Protein AF-A0A7K1FU34-F1 (afdb_monomer)

Structure (mmCIF, N/CA/C/O backbone):
data_AF-A0A7K1FU34-F1
#
_entry.id   AF-A0A7K1FU34-F1
#
loop_
_atom_site.group_PDB
_atom_site.id
_atom_site.type_symbol
_atom_site.label_atom_id
_atom_site.label_alt_id
_atom_site.label_comp_id
_atom_site.label_asym_id
_atom_site.label_entity_id
_atom_site.label_seq_id
_atom_site.pdbx_PDB_ins_code
_atom_site.Cartn_x
_atom_site.Cartn_y
_atom_site.Cartn_z
_atom_site.occupancy
_atom_site.B_iso_or_equiv
_atom_site.auth_seq_id
_atom_site.auth_comp_id
_atom_site.auth_asym_id
_atom_site.auth_atom_id
_atom_site.pdbx_PDB_model_num
ATOM 1 N N . MET A 1 1 ? -10.152 -0.892 23.452 1.00 61.06 1 MET A N 1
ATOM 2 C CA . MET A 1 1 ? -10.839 -1.879 22.595 1.00 61.06 1 MET A CA 1
ATOM 3 C C . MET A 1 1 ? -9.999 -2.053 21.343 1.00 61.06 1 MET A C 1
ATOM 5 O O . MET A 1 1 ? -9.656 -1.044 20.745 1.00 61.06 1 MET A O 1
ATOM 9 N N . ASP A 1 2 ? -9.605 -3.276 20.998 1.00 76.44 2 ASP A N 1
ATOM 10 C CA . ASP A 1 2 ? -8.727 -3.513 19.847 1.00 76.44 2 ASP A CA 1
ATOM 11 C C . ASP A 1 2 ? -9.551 -3.848 18.594 1.00 76.44 2 ASP A C 1
ATOM 13 O O . ASP A 1 2 ? -10.135 -4.927 18.489 1.00 76.44 2 ASP A O 1
ATOM 17 N N . LEU A 1 3 ? -9.621 -2.887 17.668 1.00 86.81 3 LEU A N 1
ATOM 18 C CA . LEU A 1 3 ? -10.327 -2.993 16.383 1.00 86.81 3 LEU A CA 1
ATOM 19 C C . LEU A 1 3 ? -9.517 -3.713 15.299 1.00 86.81 3 LEU A C 1
ATOM 21 O O . LEU A 1 3 ? -9.946 -3.767 14.145 1.00 86.81 3 LEU A O 1
ATOM 25 N N . PHE A 1 4 ? -8.357 -4.256 15.659 1.00 88.69 4 PHE A N 1
ATOM 26 C CA . PHE A 1 4 ? -7.430 -4.933 14.761 1.00 88.69 4 PHE A CA 1
ATOM 27 C C . PHE A 1 4 ? -7.083 -6.340 15.262 1.00 88.69 4 PHE A C 1
ATOM 29 O O . PHE A 1 4 ? -6.124 -6.929 14.789 1.00 88.69 4 PHE A O 1
ATOM 36 N N . LYS A 1 5 ? -7.900 -6.910 16.160 1.00 76.44 5 LYS A N 1
ATOM 37 C CA . LYS A 1 5 ? -7.664 -8.160 16.913 1.00 76.44 5 LYS A CA 1
ATOM 38 C C . LYS A 1 5 ? -7.179 -9.391 16.126 1.00 76.44 5 LYS A C 1
ATOM 40 O O . LYS A 1 5 ? -6.676 -10.322 16.742 1.00 76.44 5 LYS A O 1
ATOM 45 N N . ASN A 1 6 ? -7.347 -9.408 14.804 1.00 80.69 6 ASN A N 1
ATOM 46 C CA . ASN A 1 6 ? -6.986 -10.520 13.918 1.00 80.69 6 ASN A CA 1
ATOM 47 C C . ASN A 1 6 ? -5.933 -10.143 12.860 1.00 80.69 6 ASN A C 1
ATOM 49 O O . ASN A 1 6 ? -5.685 -10.928 11.952 1.00 80.69 6 ASN A O 1
ATOM 53 N N . VAL A 1 7 ? -5.379 -8.929 12.922 1.00 89.31 7 VAL A N 1
ATOM 54 C CA . VAL A 1 7 ? -4.397 -8.419 11.959 1.00 89.31 7 VAL A CA 1
ATOM 55 C C . VAL A 1 7 ? -3.317 -7.672 12.730 1.00 89.31 7 VAL A C 1
ATOM 57 O O . VAL A 1 7 ? -3.541 -6.572 13.240 1.00 89.31 7 VAL A O 1
ATOM 60 N N . SER A 1 8 ? -2.145 -8.289 12.821 1.00 91.38 8 SER A N 1
ATOM 61 C CA . SER A 1 8 ? -0.964 -7.697 13.441 1.00 91.38 8 SER A CA 1
ATOM 62 C C . SER A 1 8 ? -0.355 -6.599 12.563 1.00 91.38 8 SER A C 1
ATOM 64 O O . SER A 1 8 ? -0.657 -6.473 11.374 1.00 91.38 8 SER A O 1
ATOM 66 N N . VAL A 1 9 ? 0.535 -5.793 13.143 1.00 91.00 9 VAL A N 1
ATOM 67 C CA . VAL A 1 9 ? 1.320 -4.804 12.388 1.00 91.00 9 VAL A CA 1
ATOM 68 C C . VAL A 1 9 ? 2.226 -5.495 11.359 1.00 91.00 9 VAL A C 1
ATOM 70 O O . VAL A 1 9 ? 2.399 -5.002 10.244 1.00 91.00 9 VAL A O 1
ATOM 73 N N . GLU A 1 10 ? 2.743 -6.674 11.692 1.00 90.88 10 GLU A N 1
ATOM 74 C CA . GLU A 1 10 ? 3.518 -7.531 10.801 1.00 90.88 10 GLU A CA 1
ATOM 75 C C . GLU A 1 10 ? 2.696 -8.007 9.596 1.00 90.88 10 GLU A C 1
ATOM 77 O O . GLU A 1 10 ? 3.226 -8.044 8.483 1.00 90.88 10 GLU A O 1
ATOM 82 N N . ASP A 1 11 ? 1.403 -8.298 9.771 1.00 92.31 11 ASP A N 1
ATOM 83 C CA . ASP A 1 11 ? 0.507 -8.682 8.671 1.00 92.31 11 ASP A CA 1
ATOM 84 C C . ASP A 1 11 ? 0.279 -7.516 7.700 1.00 92.31 11 ASP A C 1
ATOM 86 O O . ASP A 1 11 ? 0.342 -7.694 6.480 1.00 92.31 11 ASP A O 1
ATOM 90 N N . PHE A 1 12 ? 0.077 -6.304 8.233 1.00 93.31 12 PHE A N 1
ATOM 91 C CA . PHE A 1 12 ? -0.007 -5.072 7.438 1.00 93.31 12 PHE A CA 1
ATOM 92 C C . PHE A 1 12 ? 1.274 -4.845 6.622 1.00 93.31 12 PHE A C 1
ATOM 94 O O . PHE A 1 12 ? 1.227 -4.645 5.405 1.00 93.31 12 PHE A O 1
ATOM 101 N N . ASN A 1 13 ? 2.438 -4.951 7.266 1.00 92.56 13 ASN A N 1
ATOM 102 C CA . ASN A 1 13 ? 3.726 -4.781 6.595 1.00 92.56 13 ASN A CA 1
ATOM 103 C C . ASN A 1 13 ? 3.977 -5.860 5.535 1.00 92.56 13 ASN A C 1
ATOM 105 O O . ASN A 1 13 ? 4.370 -5.531 4.416 1.00 92.56 13 ASN A O 1
ATOM 109 N N . SER A 1 14 ? 3.710 -7.128 5.850 1.00 92.56 14 SER A N 1
ATOM 110 C CA . SER A 1 14 ? 3.898 -8.248 4.921 1.00 92.56 14 SER A CA 1
ATOM 111 C C . SER A 1 14 ? 3.037 -8.078 3.675 1.00 92.56 14 SER A C 1
ATOM 113 O O . SER A 1 14 ? 3.538 -8.167 2.555 1.00 92.56 14 SER A O 1
ATOM 115 N N . ARG A 1 15 ? 1.755 -7.743 3.858 1.00 93.69 15 ARG A N 1
ATOM 116 C CA . ARG A 1 15 ? 0.831 -7.457 2.757 1.00 93.69 15 ARG A CA 1
ATOM 117 C C . ARG A 1 15 ? 1.327 -6.299 1.891 1.00 93.69 15 ARG A C 1
ATOM 119 O O . ARG A 1 15 ? 1.350 -6.428 0.669 1.00 93.69 15 ARG A O 1
ATOM 126 N N . PHE A 1 16 ? 1.738 -5.191 2.510 1.00 93.94 16 PHE A N 1
ATOM 127 C CA . PHE A 1 16 ? 2.258 -4.033 1.785 1.00 93.94 16 PHE A CA 1
ATOM 128 C C . PHE A 1 16 ? 3.498 -4.388 0.956 1.00 93.94 16 PHE A C 1
ATOM 130 O O . PHE A 1 16 ? 3.572 -4.009 -0.209 1.00 93.94 16 PHE A O 1
ATOM 137 N N . PHE A 1 17 ? 4.451 -5.136 1.518 1.00 93.25 17 PHE A N 1
ATOM 138 C CA . PHE A 1 17 ? 5.668 -5.510 0.797 1.00 93.25 17 PHE A CA 1
ATOM 139 C C . PHE A 1 17 ? 5.427 -6.536 -0.304 1.00 93.25 17 PHE A C 1
ATOM 141 O O . PHE A 1 17 ? 6.085 -6.449 -1.336 1.00 93.25 17 PHE A O 1
ATOM 148 N N . ILE A 1 18 ? 4.486 -7.465 -0.132 1.00 93.19 18 ILE A N 1
ATOM 149 C CA . ILE A 1 18 ? 4.062 -8.361 -1.215 1.00 93.19 18 ILE A CA 1
ATOM 150 C C . ILE A 1 18 ? 3.506 -7.541 -2.383 1.00 93.19 18 ILE A C 1
ATOM 152 O O . ILE A 1 18 ? 3.886 -7.772 -3.526 1.00 93.19 18 ILE A O 1
ATOM 156 N N . GLU A 1 19 ? 2.638 -6.566 -2.101 1.00 93.69 19 GLU A N 1
ATOM 157 C CA . GLU A 1 19 ? 2.047 -5.717 -3.139 1.00 93.69 19 GLU A CA 1
ATOM 158 C C . GLU A 1 19 ? 3.099 -4.837 -3.826 1.00 93.69 19 GLU A C 1
ATOM 160 O O . GLU A 1 19 ? 3.102 -4.736 -5.051 1.00 93.69 19 GLU A O 1
ATOM 165 N N . LEU A 1 20 ? 4.011 -4.254 -3.044 1.00 93.12 20 LEU A N 1
ATOM 166 C CA . LEU A 1 20 ? 5.088 -3.399 -3.539 1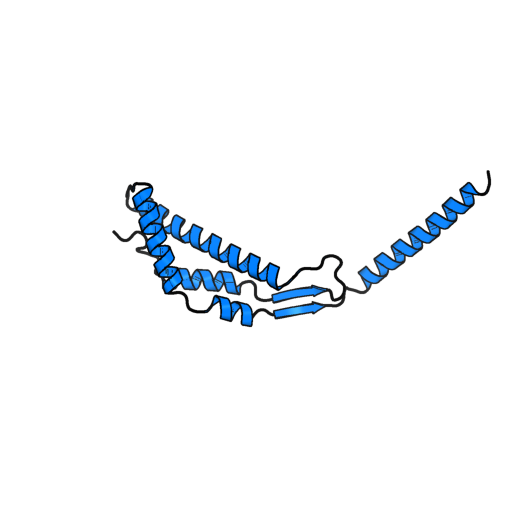.00 93.12 20 LEU A CA 1
ATOM 167 C C . LEU A 1 20 ? 6.078 -4.176 -4.423 1.00 93.12 20 LEU A C 1
ATOM 169 O O . LEU A 1 20 ? 6.456 -3.719 -5.492 1.00 93.12 20 LEU A O 1
ATOM 173 N N . ASN A 1 21 ? 6.476 -5.381 -4.011 1.00 91.12 21 ASN A N 1
ATOM 174 C CA . ASN A 1 21 ? 7.429 -6.204 -4.765 1.00 91.12 21 ASN A CA 1
ATOM 175 C C . ASN A 1 21 ? 6.771 -7.000 -5.906 1.00 91.12 21 ASN A C 1
ATOM 177 O O . ASN A 1 21 ? 7.455 -7.760 -6.586 1.00 91.12 21 ASN A O 1
ATOM 181 N N . ALA A 1 22 ? 5.466 -6.840 -6.144 1.00 90.62 22 ALA A N 1
ATOM 182 C CA . ALA A 1 22 ? 4.798 -7.468 -7.283 1.00 90.62 22 ALA A CA 1
ATOM 183 C C . ALA A 1 22 ? 5.192 -6.829 -8.627 1.00 90.62 22 ALA A C 1
ATOM 185 O O . ALA A 1 22 ? 4.957 -7.426 -9.676 1.00 90.62 22 ALA A O 1
ATOM 186 N N . VAL A 1 23 ? 5.760 -5.616 -8.606 1.00 87.25 23 VAL A N 1
ATOM 187 C CA . VAL A 1 23 ? 6.208 -4.891 -9.801 1.00 87.25 23 VAL A CA 1
ATOM 188 C C . VAL A 1 23 ? 7.609 -4.336 -9.567 1.00 87.25 23 VAL A C 1
ATOM 190 O O . VAL A 1 23 ? 7.767 -3.261 -8.997 1.00 87.25 23 VAL A O 1
ATOM 193 N N . THR A 1 24 ? 8.629 -5.063 -10.016 1.00 86.50 24 THR A N 1
ATOM 194 C CA . THR A 1 24 ? 10.049 -4.675 -9.888 1.00 86.50 24 THR A CA 1
ATOM 195 C C . THR A 1 24 ? 10.756 -4.517 -11.231 1.00 86.50 24 THR A C 1
ATOM 197 O O . THR A 1 24 ? 11.909 -4.104 -11.266 1.00 86.50 24 THR A O 1
ATOM 200 N N . GLU A 1 25 ? 10.093 -4.846 -12.337 1.00 85.94 25 GLU A N 1
ATOM 201 C CA . GLU A 1 25 ? 10.677 -4.819 -13.677 1.00 85.94 25 GLU A CA 1
ATOM 202 C C . GLU A 1 25 ? 9.874 -3.892 -14.587 1.00 85.94 25 GLU A C 1
ATOM 204 O O . GLU A 1 25 ? 8.653 -4.017 -14.699 1.00 85.94 25 GLU A O 1
ATOM 209 N N . PHE A 1 26 ? 10.572 -2.980 -15.257 1.00 83.00 26 PHE A N 1
ATOM 210 C CA . PHE A 1 26 ? 10.004 -2.044 -16.221 1.00 83.00 26 PHE A CA 1
ATOM 211 C C . PHE A 1 26 ? 10.731 -2.213 -17.552 1.00 83.00 26 PHE A C 1
ATOM 213 O O . PHE A 1 26 ? 11.958 -2.287 -17.590 1.00 83.00 26 PHE A O 1
ATOM 220 N N . VAL A 1 27 ? 9.990 -2.286 -18.657 1.00 80.50 27 VAL A N 1
ATOM 221 C CA . VAL A 1 27 ? 10.562 -2.511 -19.991 1.00 80.50 27 VAL A CA 1
ATOM 222 C C . VAL A 1 27 ? 10.194 -1.351 -20.903 1.00 80.50 27 VAL A C 1
ATOM 224 O O . VAL A 1 27 ? 9.012 -1.079 -21.090 1.00 80.50 27 VAL A O 1
ATOM 227 N N . GLN A 1 28 ? 11.193 -0.696 -21.495 1.00 76.50 28 GLN A N 1
ATOM 228 C CA . GLN A 1 28 ? 11.003 0.407 -22.439 1.00 76.50 28 GLN A CA 1
ATOM 229 C C . GLN A 1 28 ? 11.698 0.120 -23.773 1.00 76.50 28 GLN A C 1
ATOM 231 O O . GLN A 1 28 ? 12.758 -0.489 -23.813 1.00 76.50 28 GLN A O 1
ATOM 236 N N . TYR A 1 29 ? 11.144 0.593 -24.891 1.00 77.19 29 TYR A N 1
ATOM 237 C CA . TYR A 1 29 ? 11.865 0.544 -26.164 1.00 77.19 29 TYR A CA 1
ATOM 238 C C . TYR A 1 29 ? 12.985 1.598 -26.234 1.00 77.19 29 TYR A C 1
ATOM 240 O O . TYR A 1 29 ? 12.794 2.720 -25.779 1.00 77.19 29 TYR A O 1
ATOM 248 N N . ASN A 1 30 ? 14.116 1.300 -26.881 1.00 70.31 30 ASN A N 1
ATOM 249 C CA . ASN A 1 30 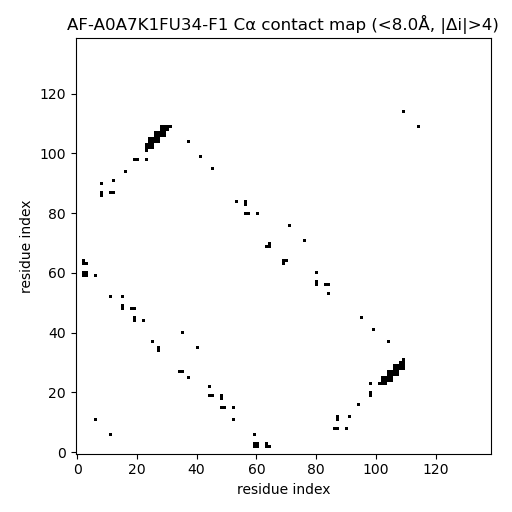? 15.213 2.261 -27.114 1.00 70.31 30 ASN A CA 1
ATOM 250 C C . ASN A 1 30 ? 14.790 3.486 -27.951 1.00 70.31 30 ASN A C 1
ATOM 252 O O . ASN A 1 30 ? 15.390 4.554 -27.871 1.00 70.31 30 ASN A O 1
ATOM 256 N N . SER A 1 31 ? 13.762 3.342 -28.790 1.00 72.62 31 SER A N 1
ATOM 257 C CA . SER A 1 31 ? 13.157 4.427 -29.575 1.00 72.62 31 SER A CA 1
ATOM 258 C C . SER A 1 31 ? 11.638 4.354 -29.441 1.00 72.62 31 SER A C 1
ATOM 260 O O . SER A 1 31 ? 10.952 3.934 -30.380 1.00 72.62 31 SER A O 1
ATOM 262 N N . PRO A 1 32 ? 11.107 4.676 -28.252 1.00 68.88 32 PRO A N 1
ATOM 263 C CA . PRO A 1 32 ? 9.711 4.446 -27.953 1.00 68.88 32 PRO A CA 1
ATOM 264 C C . PRO A 1 32 ? 8.843 5.461 -28.706 1.00 68.88 32 PRO A C 1
ATOM 266 O O . PRO A 1 32 ? 9.214 6.621 -28.880 1.00 68.88 32 PRO A O 1
ATOM 269 N N . SER A 1 33 ? 7.672 5.027 -29.174 1.00 68.75 33 SER A N 1
ATOM 270 C CA . SER A 1 33 ? 6.638 5.958 -29.647 1.00 68.75 33 SER A CA 1
ATOM 271 C C . SER A 1 33 ? 5.969 6.714 -28.500 1.00 68.75 33 SER A C 1
ATOM 273 O O . SER A 1 33 ? 5.410 7.778 -28.739 1.00 68.75 33 SER A O 1
ATOM 275 N N . ASP A 1 34 ? 6.028 6.147 -27.294 1.00 65.81 34 ASP A N 1
ATOM 276 C CA . ASP A 1 34 ? 5.521 6.717 -26.050 1.00 65.81 34 ASP A CA 1
ATOM 277 C C . ASP A 1 34 ? 6.576 6.499 -24.957 1.00 65.81 34 ASP A C 1
ATOM 279 O O . ASP A 1 34 ? 6.866 5.362 -24.581 1.00 65.81 34 ASP A O 1
ATOM 283 N N . PHE A 1 35 ? 7.251 7.575 -24.561 1.00 73.94 35 PHE A N 1
ATOM 284 C CA . PHE A 1 35 ? 8.317 7.539 -23.561 1.00 73.94 35 PHE A CA 1
ATOM 285 C C . PHE A 1 35 ? 7.689 7.548 -22.170 1.00 73.94 35 PHE A C 1
ATOM 287 O O . PHE A 1 35 ? 6.893 8.442 -21.884 1.00 73.94 35 PHE A O 1
ATOM 294 N N . PHE A 1 36 ? 8.082 6.620 -21.296 1.00 75.38 36 PHE A N 1
ATOM 295 C CA . PHE A 1 36 ? 7.752 6.715 -19.879 1.00 75.38 36 PHE A CA 1
ATOM 296 C C . PHE A 1 36 ? 9.011 6.987 -19.056 1.00 75.38 36 PHE A C 1
ATOM 298 O O . PHE A 1 36 ? 10.111 6.548 -19.386 1.00 75.38 36 PHE A O 1
ATOM 305 N N . ASP A 1 37 ? 8.842 7.745 -17.980 1.00 81.50 37 ASP A N 1
ATOM 306 C CA . ASP A 1 37 ? 9.880 7.943 -16.979 1.00 81.50 37 ASP A CA 1
ATOM 307 C C . ASP A 1 37 ? 9.743 6.830 -15.926 1.00 81.50 37 ASP A C 1
ATOM 309 O O . ASP A 1 37 ? 8.735 6.805 -15.210 1.00 81.50 37 ASP A O 1
ATOM 313 N N . PRO A 1 38 ? 10.702 5.887 -15.823 1.00 79.38 38 PRO A N 1
ATOM 314 C CA . PRO A 1 38 ? 10.639 4.826 -14.827 1.0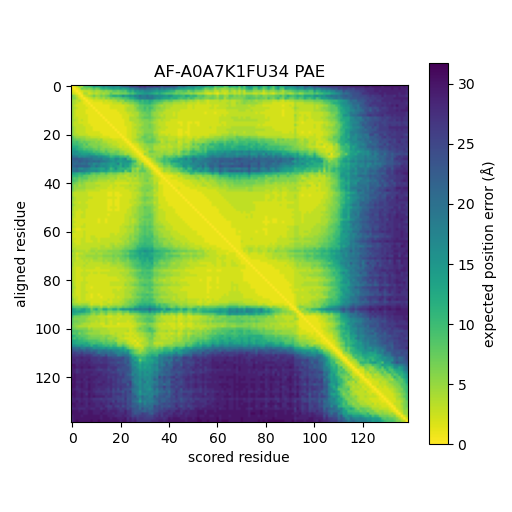0 79.38 38 PRO A CA 1
ATOM 315 C C . PRO A 1 38 ? 10.470 5.366 -13.407 1.00 79.38 38 PRO A C 1
ATOM 317 O O . PRO A 1 38 ? 9.744 4.751 -12.627 1.00 79.38 38 PRO A O 1
ATOM 320 N N . GLU A 1 39 ? 11.058 6.530 -13.096 1.00 82.94 39 GLU A N 1
ATOM 321 C CA . GLU A 1 39 ? 10.930 7.161 -11.781 1.00 82.94 39 GLU A CA 1
ATOM 322 C C . GLU A 1 39 ? 9.501 7.577 -11.467 1.00 82.94 39 GLU A C 1
ATOM 324 O O . GLU A 1 39 ? 8.987 7.351 -10.364 1.00 82.94 39 GLU A O 1
ATOM 329 N N . GLN A 1 40 ? 8.822 8.119 -12.472 1.00 87.19 40 GLN A N 1
ATOM 330 C CA . GLN A 1 40 ? 7.413 8.447 -12.371 1.00 87.19 40 GLN A CA 1
ATOM 331 C C . GLN A 1 40 ? 6.562 7.181 -12.207 1.00 87.19 40 GLN A C 1
ATOM 333 O O . GLN A 1 40 ? 5.671 7.153 -11.356 1.00 87.19 40 GLN A O 1
ATOM 338 N N . GLU A 1 41 ? 6.840 6.127 -12.974 1.00 86.94 41 GLU A N 1
ATOM 339 C CA . GLU A 1 41 ? 6.047 4.893 -12.959 1.00 86.94 41 GLU A CA 1
ATOM 340 C C . GLU A 1 41 ? 6.137 4.145 -11.626 1.00 86.94 41 GLU A C 1
ATOM 342 O O . GLU A 1 41 ? 5.106 3.818 -11.020 1.00 86.94 41 GLU A O 1
ATOM 347 N N . TYR A 1 42 ? 7.345 3.916 -11.100 1.00 87.00 42 TYR A N 1
ATOM 348 C CA . TYR A 1 42 ? 7.459 3.281 -9.789 1.00 87.00 42 TYR A CA 1
ATOM 349 C C . TYR A 1 42 ? 6.971 4.199 -8.664 1.00 87.00 42 TYR A C 1
ATOM 351 O O . TYR A 1 42 ? 6.410 3.716 -7.678 1.00 87.00 42 TYR A O 1
ATOM 359 N N . GLY A 1 43 ? 7.088 5.524 -8.819 1.00 88.75 43 GLY A N 1
ATOM 360 C CA . GLY A 1 43 ? 6.488 6.493 -7.904 1.00 88.75 43 GLY A CA 1
ATOM 361 C C . GLY A 1 43 ? 4.963 6.350 -7.836 1.00 88.75 43 GLY A C 1
ATOM 362 O O . GLY A 1 43 ? 4.382 6.270 -6.748 1.00 88.75 43 GLY A O 1
ATOM 363 N N . VAL A 1 44 ? 4.301 6.231 -8.991 1.00 91.06 44 VAL A N 1
ATOM 364 C CA . VAL A 1 44 ? 2.856 5.964 -9.089 1.00 91.06 44 VAL A CA 1
ATOM 365 C C . VAL A 1 44 ? 2.501 4.617 -8.453 1.00 91.06 44 VAL A C 1
ATOM 367 O O . VAL A 1 44 ? 1.507 4.524 -7.722 1.00 91.06 44 VAL A O 1
ATOM 370 N N . HIS A 1 45 ? 3.316 3.584 -8.676 1.00 92.69 45 HIS A N 1
ATOM 371 C CA . HIS A 1 45 ? 3.127 2.274 -8.058 1.00 92.69 45 HIS A CA 1
ATOM 372 C C . HIS A 1 45 ? 3.180 2.347 -6.522 1.00 92.69 45 HIS A C 1
ATOM 374 O O . HIS A 1 45 ? 2.238 1.902 -5.860 1.00 92.69 45 HIS A O 1
ATOM 380 N N . ILE A 1 46 ? 4.204 2.995 -5.953 1.00 91.94 46 ILE A N 1
ATOM 381 C CA . ILE A 1 46 ? 4.347 3.203 -4.501 1.00 91.94 46 ILE A CA 1
ATOM 382 C C . ILE A 1 46 ? 3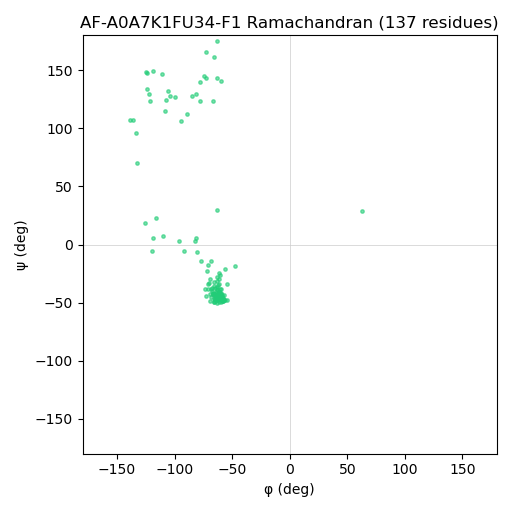.113 3.915 -3.932 1.00 91.94 46 ILE A C 1
ATOM 384 O O . ILE A 1 46 ? 2.528 3.462 -2.942 1.00 91.94 46 ILE A O 1
ATOM 388 N N . MET A 1 47 ? 2.670 5.000 -4.575 1.00 92.62 47 MET A N 1
ATOM 389 C CA . MET A 1 47 ? 1.488 5.760 -4.151 1.00 92.62 47 MET A CA 1
ATOM 390 C C . MET A 1 47 ? 0.213 4.907 -4.165 1.00 92.62 47 MET A C 1
ATOM 392 O O . MET A 1 47 ? -0.629 5.010 -3.264 1.00 92.62 47 MET A O 1
ATOM 396 N N . ARG A 1 48 ? 0.064 4.027 -5.162 1.00 94.81 48 ARG A N 1
ATOM 397 C CA . ARG A 1 48 ? -1.058 3.085 -5.243 1.00 94.81 48 ARG A CA 1
ATOM 398 C C . ARG A 1 48 ? -1.028 2.080 -4.091 1.00 94.81 48 ARG A C 1
ATOM 400 O O . ARG A 1 48 ? -2.054 1.914 -3.430 1.00 94.81 48 ARG A O 1
ATOM 407 N N . CYS A 1 49 ? 0.125 1.478 -3.804 1.00 94.31 49 CYS A N 1
ATOM 408 C CA . CYS A 1 49 ? 0.284 0.548 -2.682 1.00 94.31 49 CYS A CA 1
ATOM 409 C C . CYS A 1 49 ? -0.032 1.226 -1.341 1.00 94.31 49 CYS A C 1
ATOM 411 O O . CYS A 1 49 ? -0.753 0.674 -0.509 1.00 94.31 49 CYS A O 1
ATOM 413 N N . GLN A 1 50 ? 0.422 2.468 -1.141 1.00 92.19 50 GLN A N 1
ATOM 414 C CA . GLN A 1 50 ? 0.088 3.253 0.053 1.00 92.19 50 GLN A CA 1
ATOM 415 C C . GLN A 1 50 ? -1.423 3.503 0.174 1.00 92.19 50 GLN A C 1
ATOM 417 O O . GLN A 1 50 ? -1.999 3.332 1.250 1.00 92.19 50 GLN A O 1
ATOM 422 N N . LYS A 1 51 ? -2.098 3.870 -0.923 1.00 95.06 51 LYS A N 1
ATOM 423 C CA . LYS A 1 51 ? -3.556 4.065 -0.935 1.00 95.06 51 LYS A CA 1
ATOM 424 C C . LYS A 1 51 ? -4.310 2.774 -0.601 1.00 95.06 51 LYS A C 1
ATOM 426 O O . LYS A 1 51 ? -5.271 2.812 0.172 1.00 95.06 51 LYS A O 1
ATOM 431 N N . ASN A 1 52 ? -3.875 1.647 -1.157 1.00 95.38 52 ASN A N 1
ATOM 432 C CA . ASN A 1 52 ? -4.472 0.339 -0.901 1.00 95.38 52 ASN A CA 1
ATOM 433 C C . ASN A 1 52 ? -4.305 -0.087 0.558 1.00 95.38 52 ASN A C 1
ATOM 435 O O . ASN A 1 52 ? -5.243 -0.614 1.154 1.00 95.38 52 ASN A O 1
ATOM 439 N N . GLU A 1 53 ? -3.163 0.221 1.163 1.00 93.81 53 GLU A N 1
ATOM 440 C CA . GLU A 1 53 ? -2.920 -0.022 2.580 1.00 93.81 53 GLU A CA 1
ATOM 441 C C . GLU A 1 53 ? -3.854 0.790 3.487 1.00 93.81 53 GLU A C 1
ATOM 443 O O . GLU A 1 53 ? -4.504 0.238 4.374 1.00 93.81 53 GLU A O 1
ATOM 448 N N . LEU A 1 54 ? -4.025 2.088 3.218 1.00 94.50 54 LEU A N 1
ATOM 449 C CA . LEU A 1 54 ? -4.966 2.922 3.977 1.00 94.50 54 LEU A CA 1
ATOM 450 C C . LEU A 1 54 ? -6.407 2.403 3.877 1.00 94.50 54 LEU A C 1
ATOM 452 O O . LEU A 1 54 ? -7.158 2.437 4.855 1.00 94.50 54 LEU A O 1
ATOM 456 N N . ASN A 1 55 ? -6.806 1.916 2.702 1.00 95.75 55 ASN A N 1
ATOM 457 C CA . ASN A 1 55 ? -8.119 1.307 2.510 1.00 95.75 55 ASN A CA 1
ATOM 458 C C . ASN A 1 55 ? -8.260 -0.009 3.277 1.00 95.75 55 ASN A C 1
ATOM 460 O O . ASN A 1 55 ? -9.329 -0.271 3.834 1.00 95.75 55 ASN A O 1
ATOM 464 N N . PHE A 1 56 ? -7.196 -0.806 3.344 1.00 94.94 56 PHE A N 1
ATOM 465 C CA . PHE A 1 56 ? -7.186 -2.0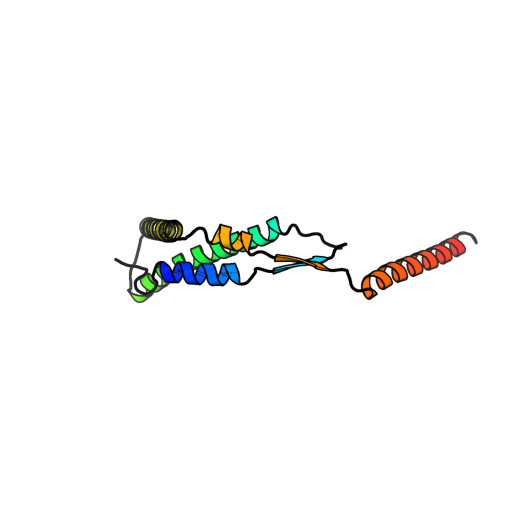48 4.101 1.00 94.94 56 PHE A CA 1
ATOM 466 C C . PHE A 1 56 ? -7.328 -1.789 5.605 1.00 94.94 56 PHE A C 1
ATOM 468 O O . PHE A 1 56 ? -8.236 -2.346 6.213 1.00 94.94 56 PHE A O 1
ATOM 475 N N . ILE A 1 57 ? -6.572 -0.845 6.179 1.00 94.88 57 ILE A N 1
ATOM 476 C CA . ILE A 1 57 ? -6.715 -0.439 7.593 1.00 94.88 57 ILE A CA 1
ATOM 477 C C . ILE A 1 57 ? -8.165 -0.032 7.903 1.00 94.88 57 ILE A C 1
ATOM 479 O O . ILE A 1 57 ? -8.757 -0.511 8.873 1.00 94.88 57 ILE A O 1
ATOM 483 N N . ARG A 1 58 ? -8.775 0.816 7.056 1.00 95.31 58 ARG A N 1
ATOM 484 C CA . ARG A 1 58 ? -10.185 1.221 7.224 1.00 95.31 58 ARG A CA 1
ATOM 485 C C . ARG A 1 58 ? -11.138 0.035 7.151 1.00 95.31 58 ARG A C 1
ATOM 487 O O . ARG A 1 58 ? -12.103 -0.010 7.909 1.00 95.31 58 ARG A O 1
ATOM 494 N N . SER A 1 59 ? -10.902 -0.886 6.223 1.00 94.31 59 SER A N 1
ATOM 495 C CA . SER A 1 59 ? -11.771 -2.043 6.003 1.00 94.31 59 SER A CA 1
ATOM 496 C C . SER A 1 59 ? -11.692 -3.019 7.172 1.00 94.31 59 SER A C 1
ATOM 498 O O . SER A 1 59 ? -12.734 -3.439 7.662 1.00 94.31 59 SER A O 1
ATOM 500 N N . THR A 1 60 ? -10.491 -3.291 7.687 1.00 94.56 60 THR A N 1
ATOM 501 C CA . THR A 1 60 ? -10.271 -4.115 8.885 1.00 94.56 60 THR A CA 1
ATOM 502 C C . THR A 1 60 ? -11.002 -3.537 10.090 1.00 94.56 60 THR A C 1
ATOM 504 O O . THR A 1 60 ? -11.743 -4.241 10.775 1.00 94.56 60 THR A O 1
ATOM 507 N N . MET A 1 61 ? -10.867 -2.228 10.307 1.00 94.44 61 MET A N 1
ATOM 508 C CA . MET A 1 61 ? -11.544 -1.541 11.400 1.00 94.44 61 MET A CA 1
ATOM 509 C C . MET A 1 61 ? -13.072 -1.615 11.265 1.00 94.44 61 MET A C 1
ATOM 511 O O . MET A 1 61 ? -13.751 -1.998 12.214 1.00 94.44 61 MET A O 1
ATOM 515 N N . LYS A 1 62 ? -13.623 -1.319 10.077 1.00 93.38 62 LYS A N 1
ATOM 516 C CA . LYS A 1 62 ? -15.070 -1.414 9.806 1.00 93.38 62 LYS A CA 1
ATOM 517 C C . LYS A 1 62 ? -15.605 -2.838 9.963 1.00 93.38 62 LYS A C 1
ATOM 519 O O . LYS A 1 62 ? -16.684 -3.016 10.520 1.00 93.38 62 LYS A O 1
ATOM 524 N N . ALA A 1 63 ? -14.861 -3.839 9.495 1.00 92.75 63 ALA A N 1
ATOM 525 C CA . ALA A 1 63 ? -15.242 -5.241 9.611 1.00 92.75 63 ALA A CA 1
ATOM 526 C C . ALA A 1 63 ? -15.327 -5.677 11.080 1.00 92.75 63 ALA A C 1
ATOM 528 O O . ALA A 1 63 ? -16.324 -6.276 11.476 1.00 92.75 63 ALA A O 1
ATOM 529 N N . ASN A 1 64 ? -14.341 -5.309 11.906 1.00 92.75 64 ASN A N 1
ATOM 530 C CA . ASN A 1 64 ? -14.368 -5.610 13.339 1.00 92.75 64 ASN A CA 1
ATOM 531 C C . ASN A 1 64 ? -15.458 -4.828 14.081 1.00 92.75 64 ASN A C 1
ATOM 533 O O . ASN A 1 64 ? -16.117 -5.387 14.956 1.00 92.75 64 ASN A O 1
ATOM 537 N N . MET A 1 65 ? -15.700 -3.564 13.717 1.00 93.38 65 MET A N 1
ATOM 538 C CA . MET A 1 65 ? -16.821 -2.802 14.274 1.00 93.38 65 MET A CA 1
ATOM 539 C C . MET A 1 65 ? -18.156 -3.503 14.014 1.00 93.38 65 MET A C 1
ATOM 541 O O . MET A 1 65 ? -18.934 -3.707 14.942 1.00 93.38 65 MET A O 1
ATOM 545 N N . TYR A 1 66 ? -18.387 -3.923 12.768 1.00 92.56 66 TYR A N 1
ATOM 546 C CA . TYR A 1 66 ? -19.595 -4.641 12.374 1.00 92.56 66 TYR A CA 1
ATOM 547 C C . TYR A 1 66 ? -19.722 -5.994 13.089 1.00 92.56 66 TYR A C 1
ATOM 549 O O . TYR A 1 66 ? -20.766 -6.287 13.665 1.00 92.56 66 TYR A O 1
ATOM 557 N N . ALA A 1 67 ? -18.650 -6.793 13.117 1.00 91.38 67 ALA A N 1
ATOM 558 C CA . ALA A 1 67 ? -18.650 -8.131 13.712 1.00 91.38 67 ALA A CA 1
ATOM 559 C C . ALA A 1 67 ? -18.923 -8.135 15.226 1.00 91.38 67 ALA A C 1
ATOM 561 O O . ALA A 1 67 ? -19.453 -9.109 15.755 1.00 91.38 67 ALA A O 1
ATOM 562 N N . HIS A 1 68 ? -18.570 -7.054 15.923 1.00 91.12 68 HIS A N 1
ATOM 563 C CA . HIS A 1 68 ? -18.724 -6.936 17.373 1.00 91.12 68 HIS A CA 1
ATOM 564 C C . HIS A 1 68 ? -19.813 -5.940 17.799 1.00 91.12 68 HIS A C 1
ATOM 566 O O . HIS A 1 68 ? -19.931 -5.652 18.988 1.00 91.12 68 HIS A O 1
ATOM 572 N N . GLY A 1 69 ? -20.602 -5.408 16.858 1.00 91.19 69 GLY A N 1
ATOM 573 C CA . GLY A 1 69 ? -21.683 -4.461 17.158 1.00 91.19 69 GLY A CA 1
ATOM 574 C C . GLY A 1 69 ? -21.200 -3.141 17.771 1.00 91.19 69 GLY A C 1
ATOM 575 O O . GLY A 1 69 ? -21.916 -2.515 18.549 1.00 91.19 69 GLY A O 1
ATOM 576 N N . ILE A 1 70 ? -19.976 -2.720 17.454 1.00 92.69 70 ILE A N 1
ATOM 577 C CA . ILE A 1 70 ? -19.369 -1.500 17.991 1.00 92.69 70 ILE A CA 1
ATOM 578 C C . ILE A 1 70 ? -19.818 -0.311 17.144 1.00 92.69 70 ILE A C 1
ATOM 580 O O . ILE A 1 70 ? -19.609 -0.281 15.931 1.00 92.69 70 ILE A O 1
ATOM 584 N N . THR A 1 71 ? -20.341 0.716 17.807 1.00 92.94 71 THR A N 1
ATOM 585 C CA . THR A 1 71 ? -20.595 2.026 17.199 1.00 92.94 71 THR A CA 1
ATOM 586 C C . THR A 1 71 ? -19.554 3.029 17.686 1.00 92.94 71 THR A C 1
ATOM 588 O O . THR A 1 71 ? -19.292 3.104 18.882 1.00 92.94 71 THR A O 1
ATOM 591 N N . LEU A 1 72 ? -18.965 3.786 16.761 1.00 92.81 72 LEU A N 1
ATOM 592 C CA . LEU A 1 72 ? -18.034 4.876 17.054 1.00 92.81 72 LEU A CA 1
ATOM 593 C C . LEU A 1 72 ? -18.535 6.155 16.397 1.00 92.81 72 LEU A C 1
ATOM 595 O O . LEU A 1 72 ? -19.115 6.116 15.308 1.00 92.81 72 LEU A O 1
ATOM 599 N N . THR A 1 73 ? -18.252 7.287 17.026 1.00 95.19 73 THR A N 1
ATOM 600 C CA . THR A 1 73 ? -18.340 8.589 16.368 1.00 95.19 73 THR A CA 1
ATOM 601 C C . THR A 1 73 ? -17.298 8.700 15.250 1.00 95.19 73 THR A C 1
ATOM 603 O O . THR A 1 73 ? -16.300 7.972 15.204 1.00 95.19 73 THR A O 1
ATOM 606 N N . GLN A 1 74 ? -17.504 9.643 14.329 1.00 93.69 74 GLN A N 1
ATOM 607 C CA . GLN A 1 74 ? -16.551 9.896 13.245 1.00 93.69 74 GLN A CA 1
ATOM 608 C C . GLN A 1 74 ? -15.173 10.339 13.770 1.00 93.69 74 GLN A C 1
ATOM 610 O O . GLN A 1 74 ? -14.144 10.007 13.175 1.00 93.69 74 GLN A O 1
ATOM 615 N N . GLU A 1 75 ? -15.146 11.074 14.881 1.00 96.06 75 GLU A N 1
ATOM 616 C CA . GLU A 1 75 ? -13.921 11.557 15.523 1.00 96.06 75 GLU A CA 1
ATOM 617 C C . GLU A 1 75 ? -13.126 10.404 16.141 1.00 96.06 75 GLU A C 1
ATOM 619 O O . GLU A 1 75 ? -11.945 10.248 15.830 1.00 96.06 75 GLU A O 1
ATOM 624 N N . GLU A 1 76 ? -13.780 9.527 16.912 1.00 94.88 76 GLU A N 1
ATOM 625 C CA . GLU A 1 76 ? -13.156 8.313 17.459 1.00 94.88 76 GLU A CA 1
ATOM 626 C C . GLU A 1 76 ? -12.647 7.399 16.346 1.00 94.88 76 GLU A C 1
ATOM 628 O O . GLU A 1 76 ? -11.528 6.884 16.421 1.00 94.88 76 GLU A O 1
ATOM 633 N N . PHE A 1 77 ? -13.442 7.234 15.280 1.00 94.75 77 PHE A N 1
ATOM 634 C CA . PHE A 1 77 ? -13.028 6.435 14.136 1.00 94.75 77 PHE A CA 1
ATOM 635 C C . PHE A 1 77 ? -11.727 6.983 13.537 1.00 94.75 77 PHE A C 1
ATOM 637 O O . PHE A 1 77 ? -10.769 6.251 13.282 1.00 94.75 77 PHE A O 1
ATOM 644 N N . THR A 1 78 ? -11.687 8.298 13.328 1.00 95.25 78 THR A N 1
ATOM 645 C CA . THR A 1 78 ? -10.542 8.975 12.720 1.00 95.25 78 THR A CA 1
ATOM 646 C C . THR A 1 78 ? -9.312 8.904 13.622 1.00 95.25 78 THR A C 1
ATOM 648 O O . THR A 1 78 ? -8.224 8.623 13.125 1.00 95.25 78 THR A O 1
ATOM 651 N N . ALA A 1 79 ? -9.475 9.087 14.934 1.00 95.56 79 ALA A N 1
ATOM 652 C CA . ALA A 1 79 ? -8.384 9.011 15.901 1.00 95.56 79 ALA A CA 1
ATOM 653 C C . ALA A 1 79 ? -7.742 7.615 15.939 1.00 95.56 79 ALA A C 1
ATOM 655 O O . ALA A 1 79 ? -6.520 7.492 15.842 1.00 95.56 79 ALA A O 1
ATOM 656 N N . ILE A 1 80 ? -8.555 6.555 16.003 1.00 94.56 80 ILE A N 1
ATOM 657 C CA . ILE A 1 80 ? -8.052 5.173 16.021 1.00 94.56 80 ILE A CA 1
ATOM 658 C C . ILE A 1 80 ? -7.388 4.820 14.687 1.00 94.56 80 ILE A C 1
ATOM 660 O O . ILE A 1 80 ? -6.309 4.225 14.669 1.00 94.56 80 ILE A O 1
ATOM 664 N N . PHE A 1 81 ? -7.998 5.223 13.569 1.00 95.19 81 PHE A N 1
ATOM 665 C CA . PHE A 1 81 ? -7.422 5.032 12.242 1.00 95.19 81 PHE A CA 1
ATOM 666 C C . PHE A 1 81 ? -6.046 5.701 12.111 1.00 95.19 81 PHE A C 1
ATOM 668 O O . PHE A 1 81 ? -5.102 5.055 11.654 1.00 95.19 81 PHE A O 1
ATOM 675 N N . GLN A 1 82 ? -5.914 6.971 12.514 1.00 95.31 82 GLN A N 1
ATOM 676 C CA . GLN A 1 82 ? -4.638 7.690 12.436 1.00 95.31 82 GLN A CA 1
ATOM 677 C C . GLN A 1 82 ? -3.588 7.065 13.352 1.00 95.31 82 GLN A C 1
ATOM 679 O O . GLN A 1 82 ? -2.474 6.814 12.904 1.00 95.31 82 GLN A O 1
ATOM 684 N N . SER A 1 83 ? -3.964 6.719 14.586 1.00 94.31 83 SER A N 1
ATOM 685 C CA . SER A 1 83 ? -3.058 6.066 15.532 1.00 94.31 83 SER A CA 1
ATOM 686 C C . SER A 1 83 ? -2.494 4.755 14.973 1.00 94.31 83 SER A C 1
ATOM 688 O O . SER A 1 83 ? -1.276 4.560 14.966 1.00 94.31 83 SER A O 1
ATOM 690 N N . LYS A 1 84 ? -3.351 3.889 14.410 1.00 93.50 84 LYS A N 1
ATOM 691 C CA . LYS A 1 84 ? -2.901 2.628 13.806 1.00 93.50 84 LYS A CA 1
ATOM 692 C C . LYS A 1 84 ? -2.063 2.855 12.547 1.00 93.50 84 LYS A C 1
ATOM 694 O O . LYS A 1 84 ? -1.060 2.176 12.346 1.00 93.50 84 LYS A O 1
ATOM 699 N N . ARG A 1 85 ? -2.435 3.822 11.704 1.00 93.56 85 ARG A N 1
ATOM 700 C CA . ARG A 1 85 ? -1.645 4.204 10.525 1.00 93.56 85 ARG A CA 1
ATOM 701 C C . ARG A 1 85 ? -0.232 4.629 10.927 1.00 93.56 85 ARG A C 1
ATOM 703 O O . ARG A 1 85 ? 0.729 4.185 10.310 1.00 93.56 85 ARG A O 1
ATOM 710 N N . GLU A 1 86 ? -0.098 5.480 11.938 1.00 93.31 86 GLU A N 1
ATOM 711 C CA . GLU A 1 86 ? 1.199 5.951 12.431 1.00 93.31 86 GLU A CA 1
ATOM 712 C C . GLU A 1 86 ? 2.027 4.833 13.061 1.00 93.31 86 GLU A C 1
ATOM 714 O O . GLU A 1 86 ? 3.247 4.826 12.933 1.00 93.31 86 GLU A O 1
ATOM 719 N N . GLU A 1 87 ? 1.387 3.891 13.750 1.00 93.06 87 GLU A N 1
ATOM 720 C CA . GLU A 1 87 ? 2.037 2.685 14.268 1.00 93.06 87 GLU A CA 1
ATOM 721 C C . GLU A 1 87 ? 2.607 1.824 13.132 1.00 93.06 87 GLU A C 1
ATOM 723 O O . GLU A 1 87 ? 3.792 1.497 13.154 1.00 93.06 87 GLU A O 1
ATOM 728 N N . ILE A 1 88 ? 1.808 1.546 12.094 1.00 91.06 88 ILE A N 1
ATOM 729 C CA . ILE A 1 88 ? 2.249 0.781 10.918 1.00 91.06 88 ILE A CA 1
ATOM 730 C C . ILE A 1 88 ? 3.395 1.506 10.206 1.00 91.06 88 ILE A C 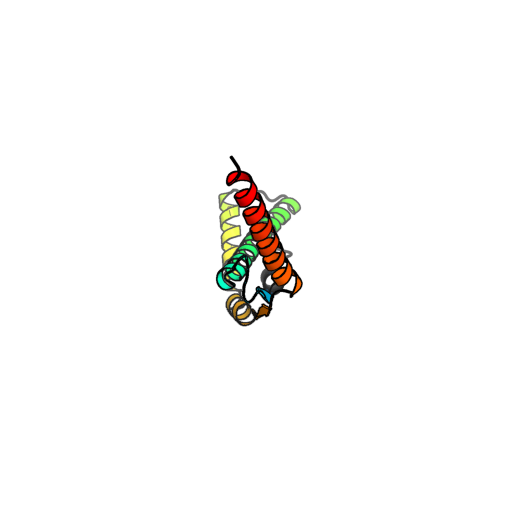1
ATOM 732 O O . ILE A 1 88 ? 4.423 0.896 9.926 1.00 91.06 88 ILE A O 1
ATOM 736 N N . ILE A 1 89 ? 3.268 2.815 9.962 1.00 88.81 89 IL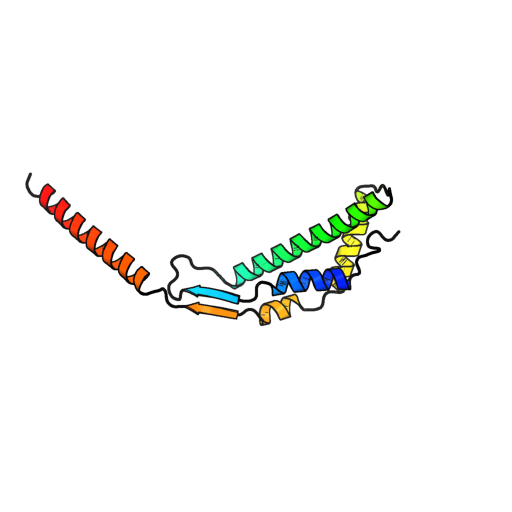E A N 1
ATOM 737 C CA . ILE A 1 89 ? 4.322 3.606 9.309 1.00 88.81 89 ILE A CA 1
ATOM 738 C C . ILE A 1 89 ? 5.620 3.575 10.125 1.00 88.81 89 ILE A C 1
ATOM 740 O O . ILE A 1 89 ? 6.678 3.352 9.547 1.00 88.81 89 ILE A O 1
ATOM 744 N N . ARG A 1 90 ? 5.556 3.745 11.453 1.00 90.00 90 ARG A N 1
ATOM 745 C CA . ARG A 1 90 ? 6.745 3.692 12.325 1.00 90.00 90 ARG A CA 1
ATOM 746 C C . ARG A 1 90 ? 7.398 2.314 12.367 1.00 90.00 90 ARG A C 1
ATOM 748 O O . ARG A 1 90 ? 8.607 2.229 12.538 1.00 90.00 90 ARG A O 1
ATOM 755 N N . SER A 1 91 ? 6.606 1.254 12.243 1.00 88.12 91 SER A N 1
ATOM 756 C CA . SER A 1 91 ? 7.108 -0.124 12.232 1.00 88.12 91 SER A CA 1
ATOM 757 C C . SER A 1 91 ? 7.737 -0.535 10.901 1.00 88.12 91 SER A C 1
ATOM 759 O O . SER A 1 91 ? 8.375 -1.584 10.819 1.00 88.12 91 SER A O 1
ATOM 761 N N . ARG A 1 92 ? 7.518 0.247 9.838 1.00 83.06 92 ARG A N 1
ATOM 762 C CA . ARG A 1 92 ? 7.934 -0.137 8.499 1.00 83.06 92 ARG A CA 1
ATOM 763 C C . ARG A 1 92 ? 9.444 0.103 8.352 1.00 83.06 92 ARG A C 1
ATOM 765 O O . ARG A 1 92 ? 9.890 1.232 8.551 1.00 83.06 92 ARG A O 1
ATOM 772 N N . PRO A 1 93 ? 10.240 -0.919 7.990 1.00 69.12 93 PRO A N 1
ATOM 773 C CA . PRO A 1 93 ? 11.650 -0.721 7.659 1.00 69.12 93 PRO A CA 1
ATOM 774 C C . PRO A 1 93 ? 11.790 0.176 6.417 1.00 69.12 93 PRO A C 1
ATOM 776 O O . PRO A 1 93 ? 10.796 0.473 5.749 1.00 69.12 93 PRO A O 1
ATOM 779 N N . SER A 1 94 ? 13.025 0.532 6.042 1.00 79.44 94 SER A N 1
ATOM 780 C CA . SER A 1 94 ? 13.377 1.237 4.791 1.00 79.44 94 SER A CA 1
ATOM 781 C C . SER A 1 94 ? 13.059 0.441 3.508 1.00 79.44 94 SER A C 1
ATOM 783 O O . SER A 1 94 ? 13.718 0.570 2.483 1.00 79.44 94 SER A O 1
ATOM 785 N N . GLY A 1 95 ? 12.039 -0.417 3.530 1.00 81.44 95 GLY A N 1
ATOM 786 C CA . GLY A 1 95 ? 11.688 -1.320 2.445 1.00 81.44 95 GLY A CA 1
ATOM 787 C C . GLY A 1 95 ? 11.147 -0.626 1.192 1.00 81.44 95 GLY A C 1
ATOM 788 O O . GLY A 1 95 ? 11.092 -1.270 0.154 1.00 81.44 95 GLY A O 1
ATOM 789 N N . ILE A 1 96 ? 10.771 0.660 1.257 1.00 85.25 96 ILE A N 1
ATOM 790 C CA . ILE A 1 96 ? 10.516 1.459 0.043 1.00 85.25 96 ILE A CA 1
ATOM 791 C C . ILE A 1 96 ? 11.842 1.779 -0.653 1.00 85.25 96 ILE A C 1
ATOM 793 O O . ILE A 1 96 ? 11.942 1.583 -1.858 1.00 85.25 96 ILE A O 1
ATOM 797 N N . ASP A 1 97 ? 12.869 2.186 0.094 1.00 86.31 97 ASP A N 1
ATOM 798 C CA . ASP A 1 97 ? 14.198 2.455 -0.467 1.00 86.31 97 ASP A CA 1
ATOM 799 C C . ASP A 1 97 ? 14.804 1.166 -1.041 1.00 86.31 97 ASP A C 1
ATOM 801 O O . ASP A 1 97 ? 15.242 1.137 -2.186 1.00 86.31 97 ASP A O 1
ATOM 805 N N . GLN A 1 98 ? 14.704 0.054 -0.303 1.00 87.50 98 GLN A N 1
ATOM 806 C CA . GLN A 1 98 ? 15.144 -1.263 -0.785 1.00 87.50 98 GLN A CA 1
ATOM 807 C C . GLN A 1 98 ? 14.350 -1.752 -2.002 1.00 87.50 98 GLN A C 1
ATOM 809 O O . GLN A 1 98 ? 14.874 -2.509 -2.815 1.00 87.50 98 GLN A O 1
ATOM 814 N N . TYR A 1 99 ? 13.073 -1.380 -2.109 1.00 89.31 99 TYR A N 1
ATOM 815 C CA . TYR A 1 99 ? 12.280 -1.655 -3.300 1.00 89.31 99 TYR A CA 1
ATOM 816 C C . TYR A 1 99 ? 12.833 -0.876 -4.491 1.00 89.31 99 TYR A C 1
ATOM 818 O O . TYR A 1 99 ? 13.101 -1.495 -5.514 1.00 89.31 99 TYR A O 1
ATOM 826 N N . ILE A 1 100 ? 13.074 0.431 -4.333 1.00 86.94 100 ILE A N 1
ATOM 827 C CA . ILE A 1 100 ? 13.639 1.295 -5.380 1.00 86.94 100 ILE A CA 1
ATOM 828 C C . ILE A 1 100 ? 14.989 0.749 -5.864 1.00 86.94 100 ILE A C 1
ATOM 830 O O . ILE A 1 100 ? 15.207 0.644 -7.066 1.00 86.94 100 ILE A O 1
ATOM 834 N N . GLU A 1 101 ? 15.859 0.307 -4.952 1.00 87.44 101 GLU A N 1
ATOM 835 C CA . GLU A 1 101 ? 17.154 -0.308 -5.288 1.00 87.44 101 GLU A CA 1
ATOM 836 C C . GLU A 1 101 ? 17.039 -1.604 -6.111 1.00 87.44 101 GLU A C 1
ATOM 838 O O . GLU A 1 101 ? 17.977 -1.975 -6.815 1.00 87.44 101 GLU A O 1
ATOM 843 N N . ARG A 1 102 ? 15.910 -2.316 -6.022 1.00 88.25 102 ARG A N 1
ATOM 844 C CA . ARG A 1 102 ? 15.662 -3.569 -6.756 1.00 88.25 102 ARG A CA 1
ATOM 845 C C . ARG A 1 102 ? 14.969 -3.359 -8.095 1.00 88.25 102 ARG A C 1
ATOM 847 O O . ARG A 1 102 ? 14.775 -4.337 -8.818 1.00 88.25 102 ARG A O 1
ATOM 854 N N . ILE A 1 103 ? 14.566 -2.132 -8.414 1.00 89.62 103 ILE A N 1
ATOM 855 C CA . ILE A 1 103 ? 13.896 -1.840 -9.675 1.00 89.62 103 ILE A CA 1
ATOM 856 C C . ILE A 1 103 ? 14.875 -2.057 -10.821 1.00 89.62 103 ILE A C 1
ATOM 858 O O . ILE A 1 103 ? 15.940 -1.447 -10.881 1.00 89.62 103 ILE A O 1
ATOM 862 N N . ASN A 1 104 ? 14.484 -2.915 -11.755 1.00 88.19 104 ASN A N 1
ATOM 863 C CA . ASN A 1 104 ? 15.231 -3.163 -12.972 1.00 88.19 104 ASN A CA 1
ATOM 864 C C . ASN A 1 104 ? 14.504 -2.542 -14.167 1.00 88.19 104 ASN A C 1
ATOM 866 O O . ASN A 1 104 ? 13.345 -2.864 -14.435 1.00 88.19 104 ASN A O 1
ATOM 870 N N . VAL A 1 105 ? 15.199 -1.680 -14.907 1.00 83.69 105 VAL A N 1
ATOM 871 C CA . VAL A 1 105 ? 14.688 -1.075 -16.141 1.00 83.69 105 VAL A CA 1
ATOM 872 C C . VAL A 1 105 ? 15.433 -1.680 -17.322 1.00 83.69 105 VAL A C 1
ATOM 874 O O . VAL A 1 105 ? 16.639 -1.497 -17.474 1.00 83.69 105 VAL A O 1
ATOM 877 N N . THR A 1 106 ? 14.713 -2.407 -18.170 1.00 84.25 106 THR A N 1
ATOM 878 C CA . THR A 1 106 ? 15.277 -3.046 -19.362 1.00 84.25 106 THR A CA 1
ATOM 879 C C . THR A 1 106 ? 14.886 -2.270 -20.610 1.00 84.25 106 THR A C 1
ATOM 881 O O . THR A 1 106 ? 13.702 -2.044 -20.860 1.00 84.25 106 THR A O 1
ATOM 884 N N . TYR A 1 107 ? 15.875 -1.911 -21.428 1.00 79.69 107 TYR A N 1
ATOM 885 C CA . TYR A 1 107 ? 15.636 -1.275 -22.718 1.00 79.69 107 TYR A CA 1
ATOM 886 C C . TYR A 1 107 ? 15.734 -2.285 -23.865 1.00 79.69 107 TYR A C 1
ATOM 888 O O . TYR A 1 107 ? 16.729 -3.000 -23.979 1.00 79.69 107 TYR A O 1
ATOM 896 N N . ILE A 1 108 ? 14.704 -2.355 -24.709 1.00 81.12 108 ILE A N 1
ATOM 897 C CA . ILE A 1 108 ? 14.608 -3.303 -25.829 1.00 81.12 108 ILE A CA 1
ATOM 898 C C . ILE A 1 108 ? 14.525 -2.583 -27.179 1.00 81.12 108 ILE A C 1
ATOM 900 O O . ILE A 1 108 ? 13.979 -1.488 -27.290 1.00 81.12 108 ILE A O 1
ATOM 904 N N . ASP A 1 109 ? 15.043 -3.194 -28.241 1.00 78.31 109 ASP A N 1
ATOM 905 C CA . ASP A 1 109 ? 14.843 -2.666 -29.591 1.00 78.31 109 ASP A CA 1
ATOM 906 C C . ASP A 1 109 ? 13.441 -3.020 -30.109 1.00 78.31 109 ASP A C 1
ATOM 908 O O . ASP A 1 109 ? 12.965 -4.138 -29.884 1.00 78.31 109 ASP A O 1
ATOM 912 N N . PRO A 1 110 ? 12.756 -2.098 -30.812 1.00 67.31 110 PRO A N 1
ATOM 913 C CA . PRO A 1 110 ? 11.465 -2.404 -31.406 1.00 67.31 110 PRO A CA 1
ATOM 914 C C . PRO A 1 110 ? 11.611 -3.508 -32.465 1.00 67.31 110 PRO A C 1
ATOM 916 O O . PRO A 1 110 ? 12.601 -3.536 -33.210 1.00 67.31 110 PRO A O 1
ATOM 919 N N . PRO A 1 111 ? 10.631 -4.420 -32.584 1.00 66.12 111 PRO A N 1
ATOM 920 C CA . PRO A 1 111 ? 10.690 -5.490 -33.568 1.00 66.12 111 PRO A CA 1
ATOM 921 C C . PRO A 1 111 ? 10.782 -4.919 -34.993 1.00 66.12 111 PRO A C 1
ATOM 923 O O . PRO A 1 111 ? 10.113 -3.948 -35.351 1.00 66.12 111 PRO A O 1
ATOM 926 N N . ALA A 1 112 ? 11.589 -5.553 -35.852 1.00 61.53 112 ALA A N 1
ATOM 927 C CA . ALA A 1 112 ? 11.860 -5.080 -37.217 1.00 61.53 112 ALA A CA 1
ATOM 928 C C . ALA A 1 112 ? 10.593 -4.880 -38.084 1.00 61.53 112 ALA A C 1
ATOM 930 O O . ALA A 1 112 ? 10.621 -4.133 -39.069 1.00 61.53 112 ALA A O 1
ATOM 931 N N . SER A 1 113 ? 9.479 -5.531 -37.728 1.00 57.84 113 SER A N 1
ATOM 932 C CA . SER A 1 113 ? 8.160 -5.361 -38.346 1.00 57.84 113 SER A CA 1
ATOM 933 C C . SER A 1 113 ? 7.591 -3.951 -38.171 1.00 57.84 113 SER A C 1
ATOM 935 O O . SER A 1 113 ? 7.028 -3.424 -39.130 1.00 57.84 113 SER A O 1
ATOM 937 N N . GLU A 1 114 ? 7.784 -3.309 -37.017 1.00 53.69 1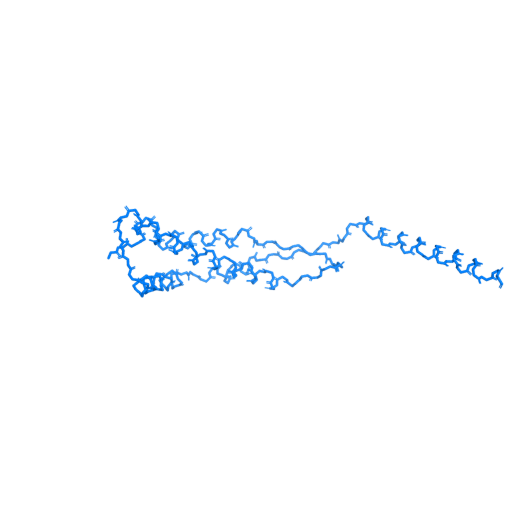14 GLU A N 1
ATOM 938 C CA . GLU A 1 114 ? 7.299 -1.946 -36.750 1.00 53.69 114 GLU A CA 1
ATOM 939 C C . GLU A 1 114 ? 8.128 -0.894 -37.500 1.00 53.69 114 GLU A C 1
ATOM 941 O O . GLU A 1 114 ? 7.576 0.034 -38.102 1.00 53.69 114 GLU A O 1
ATOM 946 N N . CYS A 1 115 ? 9.449 -1.100 -37.584 1.00 54.22 115 CYS A N 1
ATOM 947 C CA . CYS A 1 115 ? 10.334 -0.311 -38.448 1.00 54.22 115 CYS A CA 1
ATOM 948 C C . CYS A 1 115 ? 9.930 -0.426 -39.928 1.00 54.22 115 CYS A C 1
ATOM 950 O O . CYS A 1 115 ? 9.851 0.584 -40.635 1.00 54.22 115 CYS A O 1
ATOM 952 N N . ARG A 1 116 ? 9.607 -1.641 -40.405 1.00 51.12 116 ARG A N 1
ATOM 953 C CA . ARG A 1 116 ? 9.102 -1.857 -41.772 1.00 51.12 116 ARG A CA 1
ATOM 954 C C . ARG A 1 116 ? 7.744 -1.211 -41.996 1.00 51.12 116 ARG A C 1
ATOM 956 O O . ARG A 1 116 ? 7.557 -0.616 -43.049 1.00 51.12 116 ARG A O 1
ATOM 963 N N . GLN A 1 117 ? 6.805 -1.303 -41.058 1.00 56.56 117 GLN A N 1
ATOM 964 C CA . GLN A 1 117 ? 5.463 -0.742 -41.231 1.00 56.56 117 GLN A CA 1
ATOM 965 C C . GLN A 1 117 ? 5.490 0.781 -41.375 1.00 56.56 117 GLN A C 1
ATOM 967 O O . GLN A 1 117 ? 4.867 1.303 -42.300 1.00 56.56 117 GLN A O 1
ATOM 972 N N . LYS A 1 118 ? 6.267 1.489 -40.539 1.00 57.47 118 LYS A N 1
ATOM 973 C CA . LYS A 1 118 ? 6.469 2.940 -40.690 1.00 57.47 118 LYS A CA 1
ATOM 974 C C . LYS A 1 118 ? 7.074 3.276 -42.051 1.00 57.47 118 LYS A C 1
ATOM 976 O O . LYS A 1 118 ? 6.563 4.153 -42.742 1.00 57.47 118 LYS A O 1
ATOM 981 N N . TYR A 1 119 ? 8.110 2.548 -42.471 1.00 57.75 119 TYR A N 1
ATOM 982 C CA . TYR A 1 119 ? 8.779 2.798 -43.749 1.00 57.75 119 TYR A CA 1
ATOM 983 C C . TYR A 1 119 ? 7.870 2.508 -44.955 1.00 57.75 119 TYR A C 1
ATOM 985 O O . TYR A 1 119 ? 7.805 3.299 -45.894 1.00 57.75 119 TYR A O 1
ATOM 993 N N . VAL A 1 120 ? 7.115 1.406 -44.910 1.00 59.97 120 VAL A N 1
ATOM 994 C CA . VAL A 1 120 ? 6.150 1.015 -45.945 1.00 59.97 120 VAL A CA 1
ATOM 995 C C . VAL A 1 120 ? 5.017 2.032 -46.021 1.00 59.97 120 VAL A C 1
ATOM 997 O O . VAL A 1 120 ? 4.743 2.518 -47.116 1.00 59.97 120 VAL A O 1
ATOM 1000 N N . MET A 1 121 ? 4.408 2.426 -44.898 1.00 59.97 121 MET A N 1
ATOM 1001 C CA . MET A 1 121 ? 3.379 3.471 -44.904 1.00 59.97 121 MET A CA 1
ATOM 1002 C C . MET A 1 121 ? 3.925 4.774 -45.488 1.00 59.97 121 MET A C 1
ATOM 1004 O O . MET A 1 121 ? 3.303 5.341 -46.383 1.00 59.97 121 MET A O 1
ATOM 1008 N N . HIS A 1 122 ? 5.121 5.205 -45.083 1.00 60.94 122 HIS A N 1
ATOM 1009 C CA . HIS A 1 122 ? 5.729 6.426 -45.608 1.00 60.94 122 HIS A CA 1
ATOM 1010 C C . HIS A 1 122 ? 5.975 6.361 -47.128 1.00 60.94 122 HIS A C 1
ATOM 1012 O O . HIS A 1 122 ? 5.697 7.326 -47.843 1.00 60.94 122 HIS A O 1
ATOM 1018 N N . LEU A 1 123 ? 6.429 5.213 -47.644 1.00 61.94 123 LEU A N 1
ATOM 1019 C CA . LEU A 1 123 ? 6.603 4.953 -49.079 1.00 61.94 123 LEU A CA 1
ATOM 1020 C C . LEU A 1 123 ? 5.279 4.976 -49.848 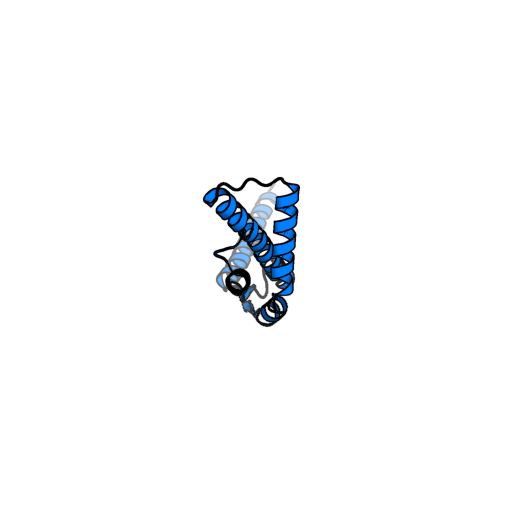1.00 61.94 123 LEU A C 1
ATOM 1022 O O . LEU A 1 123 ? 5.216 5.541 -50.944 1.00 61.94 123 LEU A O 1
ATOM 1026 N N . TRP A 1 124 ? 4.228 4.378 -49.285 1.00 67.44 124 TRP A N 1
ATOM 1027 C CA . TRP A 1 124 ? 2.886 4.393 -49.866 1.00 67.44 124 TRP A CA 1
ATOM 1028 C C . TRP A 1 124 ? 2.319 5.810 -49.907 1.00 67.44 124 TRP A C 1
ATOM 1030 O O . TRP A 1 124 ? 1.888 6.242 -50.974 1.00 67.44 124 TRP A O 1
ATOM 1040 N N . PHE A 1 125 ? 2.421 6.572 -48.813 1.00 68.62 125 PHE A N 1
ATOM 1041 C CA . PHE A 1 125 ? 2.018 7.980 -48.771 1.00 68.62 125 PHE A CA 1
ATOM 1042 C C . PHE A 1 125 ? 2.782 8.828 -49.795 1.00 68.62 125 PHE A C 1
ATOM 1044 O O . PHE A 1 125 ? 2.166 9.591 -50.536 1.00 68.62 125 PHE A O 1
ATOM 1051 N N . CYS A 1 126 ? 4.101 8.655 -49.925 1.00 65.69 126 CYS A N 1
ATOM 1052 C CA . CYS A 1 126 ? 4.890 9.367 -50.934 1.00 65.69 126 CYS A CA 1
ATOM 1053 C C . CYS A 1 126 ? 4.482 9.011 -52.375 1.00 65.69 126 CYS A C 1
ATOM 1055 O O . CYS A 1 126 ? 4.441 9.895 -53.237 1.00 65.69 126 CYS A O 1
ATOM 1057 N N . LYS A 1 127 ? 4.174 7.738 -52.661 1.00 66.19 127 LYS A N 1
ATOM 1058 C CA . LYS A 1 127 ? 3.693 7.309 -53.986 1.00 66.19 127 LYS A CA 1
ATOM 1059 C C . LYS A 1 127 ? 2.298 7.857 -54.295 1.00 66.19 127 LYS A C 1
ATOM 1061 O O . LYS A 1 127 ? 2.099 8.395 -55.383 1.00 66.19 127 LYS A O 1
ATOM 1066 N N . LEU A 1 128 ? 1.369 7.787 -53.342 1.00 75.06 128 LEU A N 1
ATOM 1067 C CA . LEU A 1 128 ? 0.015 8.337 -53.474 1.00 75.06 128 LEU A CA 1
ATOM 1068 C C . LEU A 1 128 ? 0.044 9.855 -53.678 1.00 75.06 128 LEU A C 1
ATOM 1070 O O . LEU A 1 128 ? -0.637 10.376 -54.557 1.00 75.06 128 LEU A O 1
ATOM 1074 N N . TRP A 1 129 ? 0.909 10.559 -52.945 1.00 68.81 129 TRP A N 1
ATOM 1075 C CA . TRP A 1 129 ? 1.106 11.996 -53.117 1.00 68.81 129 TRP A CA 1
ATOM 1076 C C . TRP A 1 129 ? 1.629 12.342 -54.517 1.00 68.81 129 TRP A C 1
ATOM 1078 O O . TRP A 1 129 ? 1.152 13.290 -55.142 1.00 68.81 129 TRP A O 1
ATOM 1088 N N . LYS A 1 130 ? 2.609 11.587 -55.037 1.00 66.19 130 LYS A N 1
ATOM 1089 C CA . LYS A 1 130 ? 3.122 11.786 -56.405 1.00 66.19 130 LYS A CA 1
ATOM 1090 C C . LYS A 1 130 ? 2.037 11.567 -57.461 1.00 66.19 130 LYS A C 1
ATOM 1092 O O . LYS A 1 130 ? 1.966 12.354 -58.401 1.00 66.19 130 LYS A O 1
ATOM 1097 N N . LEU A 1 131 ? 1.189 10.554 -57.286 1.00 68.94 131 LEU A N 1
ATOM 1098 C CA . LEU A 1 131 ? 0.054 10.301 -58.176 1.00 68.94 131 LEU A CA 1
ATOM 1099 C C . LEU A 1 131 ? -0.947 11.461 -58.139 1.00 68.94 131 LEU A C 1
ATOM 1101 O O . LEU A 1 131 ? -1.255 12.020 -59.185 1.00 68.94 131 LEU A O 1
ATOM 1105 N N . LEU A 1 132 ? -1.368 11.905 -56.953 1.00 72.62 132 LEU A N 1
ATOM 1106 C CA . LEU A 1 132 ? -2.281 13.046 -56.811 1.00 72.62 132 LEU A CA 1
ATOM 1107 C C . LEU A 1 132 ? -1.707 14.328 -57.438 1.00 72.62 132 LEU A C 1
ATOM 1109 O O . LEU A 1 132 ? -2.396 15.004 -58.197 1.00 72.62 132 LEU A O 1
ATOM 1113 N N . LYS A 1 133 ? -0.419 14.631 -57.222 1.00 61.88 133 LYS A N 1
ATOM 1114 C CA . LYS A 1 133 ? 0.256 15.771 -57.876 1.00 61.88 133 LYS A CA 1
ATOM 1115 C C . LYS A 1 133 ? 0.292 15.670 -59.406 1.00 61.88 133 LYS A C 1
ATOM 1117 O O . LYS A 1 133 ? 0.327 16.704 -60.065 1.00 61.88 133 LYS A O 1
ATOM 1122 N N . SER A 1 134 ? 0.310 14.461 -59.965 1.00 60.84 134 SER A N 1
ATOM 1123 C CA . SER A 1 134 ? 0.260 14.244 -61.415 1.00 60.84 134 SER A CA 1
ATOM 1124 C C . SER A 1 134 ? -1.121 14.563 -61.992 1.00 60.84 134 SER A C 1
ATOM 1126 O O . SER A 1 134 ? -1.207 15.154 -63.066 1.00 60.84 134 SER A O 1
ATOM 1128 N N . PHE A 1 135 ? -2.194 14.225 -61.271 1.00 59.47 135 PHE A N 1
ATOM 1129 C CA . PHE A 1 135 ? -3.569 14.513 -61.694 1.00 59.47 135 PHE A CA 1
ATOM 1130 C C . PHE A 1 135 ? -3.907 16.010 -61.644 1.00 59.47 135 PHE A C 1
ATOM 1132 O O . PHE A 1 135 ? -4.622 16.502 -62.505 1.00 59.47 135 PHE A O 1
ATOM 1139 N N . PHE A 1 136 ? -3.335 16.766 -60.702 1.00 57.78 136 PHE A N 1
ATOM 1140 C CA . PHE A 1 136 ? -3.540 18.221 -60.620 1.00 57.78 136 PHE A CA 1
ATOM 1141 C C . PHE A 1 136 ? -2.676 19.052 -61.589 1.00 57.78 136 PHE A C 1
ATOM 1143 O O . PHE A 1 136 ? -2.855 20.262 -61.667 1.00 57.78 136 PHE A O 1
ATOM 1150 N N . LYS A 1 137 ? -1.736 18.441 -62.325 1.00 52.69 137 LYS A N 1
ATOM 1151 C CA . LYS A 1 137 ? -0.902 19.127 -63.335 1.00 52.69 137 LYS A CA 1
ATOM 1152 C C . LYS A 1 137 ? -1.421 18.996 -64.774 1.00 52.69 137 LYS A C 1
ATOM 1154 O O . LYS A 1 137 ? -0.749 19.453 -65.692 1.00 52.69 137 LYS A O 1
ATOM 1159 N N . THR A 1 138 ? -2.572 18.357 -64.975 1.00 52.50 138 THR A N 1
ATOM 1160 C CA . THR A 1 138 ? -3.190 18.131 -66.297 1.00 52.50 138 THR A CA 1
ATOM 1161 C C . THR A 1 138 ? -4.543 18.839 -66.470 1.00 52.50 138 THR A C 1
ATOM 1163 O O . THR A 1 138 ? -5.329 18.441 -67.324 1.00 52.50 138 THR A O 1
ATOM 1166 N N . GLY A 1 139 ? -4.799 19.901 -65.694 1.00 45.31 139 GLY A N 1
ATOM 1167 C CA . GLY A 1 139 ? -5.917 20.835 -65.890 1.00 45.31 139 GLY A CA 1
ATOM 1168 C C . GLY A 1 139 ? -5.437 22.179 -66.411 1.00 45.31 139 GLY A C 1
ATOM 1169 O O . GLY A 1 139 ? -4.430 22.671 -65.853 1.00 45.31 139 GLY A O 1
#

Mean predicted aligned error: 11.77 Å

Radius of gyration: 27.08 Å; Cα contacts (8 Å, |Δi|>4): 76; chains: 1; bounding box: 39×31×89 Å

Solvent-accessible surface area (backbone atoms only — not comparable to full-atom values): 8218 Å² total; per-residue (Å²): 136,76,52,49,83,89,57,54,65,66,53,54,50,51,52,52,50,53,62,54,66,70,66,43,74,46,79,45,50,78,77,49,96,71,82,78,56,66,70,58,52,54,48,52,50,52,53,50,50,53,52,52,48,56,52,47,56,54,47,48,36,51,52,42,26,63,76,67,74,53,85,72,56,73,64,58,49,49,52,54,52,50,53,51,50,52,50,46,60,71,70,52,69,71,58,66,60,57,46,61,75,58,52,44,78,48,75,39,78,74,58,70,66,60,61,47,49,55,52,51,51,52,52,50,52,53,51,53,50,53,53,54,57,55,64,70,69,75,115

pLDDT: mean 82.33, std 13.33, range [45.31, 96.06]

Sequence (139 aa):
MDLFKNVSVEDFNSRFFIELNAVTEFVQYNSPSDFFDPEQEYGVHIMRCQKNELNFIRSTMKANMYAHGITLTQEEFTAIFQSKREEIIRSRPSGIDQYIERINVTYIDPPASECRQKYVMHLWFCKLWKLLKSFFKTG

Foldseek 3Di:
DDLQVPADLVNLQVQLLVQLLVAQEAEAEPDHPDDDDVVVVSVVSNVVSVVVSLVVLLVSSVVSCVVVVNDDDPVVSVVVSVVVVVVSVVPHDVVSVVSVVRRHYHYHHDPVVVVVVVVVVVVVVVVVVVVVVVVVVPD

Secondary structure (DSSP, 8-state):
--TTTT--HHHHHHHHHHHHTT--EEEEESS-SS---HHHHHHHHHHHHHHHHHHHHHHHHHHHHHHTT----HHHHHHHHHHHHHHHHHH--SHHHHHHHT-EEEEEPPPHHHHHHHHHHHHHHHHHHHHHHHHTT--